Protein AF-A0A8D8D6G3-F1 (afdb_monomer_lite)

Radius of gyration: 28.27 Å; chains: 1; bounding box: 77×53×76 Å

Organism: Culex pipiens (NCBI:txid7175)

Secondary structure (DSSP, 8-state):
--EEEEEEEE--TTTTT-EEEEEEEESS---GGGGTTPPPBBTTB--SSSSS-HHHHHTS-B--SSS-SEESSS-GGG-EEEEETTTTEEEEES----------GGGTTT--------------------------------------------------------

pLDDT: mean 77.23, std 24.45, range [35.78, 98.75]

Sequence (166 aa):
WFADYEAFRIGSREDGFRLELAGYKGNASDAFEYQNHMQFSAIDVDRDISNTHCAGNYEGGWWFSHCQHANLNGRYNLGLTWFDASRNEWIAVKSSHMMIARRRSDCLAGEHFGVASSQSADSPVGAEPFSSAPTATISKYETTLLTTLSSGSAAPASSESGYAGV

Foldseek 3Di:
DDKDFPDWAFDDVVLQRFTATHDIDDPAPPFCVLLHRAHKAACVGARECAPDRQNVVQVFIDSAYVGGQFAQTGDPVVAGWHQRPVVRDIDRDPDDDDDDDDDDPVVVVPPDDDDDDDDDDDDDDDDDDDDDDDDDDDDDDDDDDDDDDDDDDDDDDDDDDDDDDD

Structure (mmCIF, N/CA/C/O backbone):
data_AF-A0A8D8D6G3-F1
#
_entry.id   AF-A0A8D8D6G3-F1
#
loop_
_atom_site.group_PDB
_atom_site.id
_atom_site.type_symbol
_atom_site.label_atom_id
_atom_site.label_alt_id
_atom_site.label_comp_id
_atom_site.label_asym_id
_atom_site.label_entity_id
_atom_site.label_seq_id
_atom_site.pdbx_PDB_ins_code
_atom_site.Cartn_x
_atom_site.Cartn_y
_atom_site.Cartn_z
_atom_site.occupancy
_atom_site.B_iso_or_equiv
_atom_site.auth_seq_id
_atom_site.auth_comp_id
_atom_site.auth_asym_id
_atom_site.auth_atom_id
_atom_site.pdbx_PDB_model_num
ATOM 1 N N . TRP A 1 1 ? 2.018 -10.428 14.049 1.00 93.94 1 TRP A N 1
ATOM 2 C CA . TRP A 1 1 ? 1.559 -9.031 14.006 1.00 93.94 1 TRP A CA 1
ATOM 3 C C . TRP A 1 1 ? 0.270 -8.943 13.219 1.00 93.94 1 TRP A C 1
ATOM 5 O O . TRP A 1 1 ? 0.027 -9.830 12.408 1.00 93.94 1 TRP A O 1
ATOM 15 N N . PHE A 1 2 ? -0.536 -7.917 13.472 1.00 97.56 2 PHE A N 1
ATOM 16 C CA . PHE A 1 2 ? -1.730 -7.607 12.694 1.00 97.56 2 PHE A CA 1
ATOM 17 C C . PHE A 1 2 ? -1.864 -6.094 12.492 1.00 97.56 2 PHE A C 1
ATOM 19 O O . PHE A 1 2 ? -1.389 -5.307 13.319 1.00 97.56 2 PHE A O 1
ATOM 26 N N . ALA A 1 3 ? -2.514 -5.744 11.389 1.00 98.12 3 ALA A N 1
ATOM 27 C CA . ALA A 1 3 ? -2.896 -4.405 10.977 1.00 98.12 3 ALA A CA 1
ATOM 28 C C . ALA A 1 3 ? -4.333 -4.505 10.454 1.00 98.12 3 ALA A C 1
ATOM 30 O O . ALA A 1 3 ? -4.566 -5.105 9.404 1.00 98.12 3 ALA A O 1
ATOM 31 N N . ASP A 1 4 ? -5.282 -3.978 11.217 1.00 97.94 4 ASP A N 1
ATOM 32 C CA . ASP A 1 4 ? -6.698 -3.959 10.874 1.00 97.94 4 ASP A CA 1
ATOM 33 C C . ASP A 1 4 ? -7.091 -2.554 10.428 1.00 97.94 4 ASP A C 1
ATOM 35 O O . ASP A 1 4 ? -6.748 -1.568 11.079 1.00 97.94 4 ASP A O 1
ATOM 39 N N . TYR A 1 5 ? -7.890 -2.480 9.369 1.00 97.81 5 TYR A N 1
ATOM 40 C CA . TYR A 1 5 ? -8.474 -1.240 8.872 1.00 97.81 5 TYR A CA 1
ATOM 41 C C . TYR A 1 5 ? -9.992 -1.348 8.975 1.00 97.81 5 TYR A C 1
ATOM 43 O O . TYR A 1 5 ? -10.603 -2.285 8.458 1.00 97.81 5 TYR A O 1
ATOM 51 N N . GLU A 1 6 ? -10.610 -0.407 9.682 1.00 96.31 6 GLU A N 1
ATOM 52 C CA . GLU A 1 6 ? -12.062 -0.359 9.857 1.00 96.31 6 GLU A CA 1
ATOM 53 C C . GLU A 1 6 ? -12.803 -0.126 8.533 1.00 96.31 6 GLU A C 1
ATOM 55 O O . GLU A 1 6 ? -13.901 -0.659 8.332 1.00 96.31 6 GLU A O 1
ATOM 60 N N . ALA A 1 7 ? -12.200 0.650 7.630 1.00 95.88 7 ALA A N 1
ATOM 61 C CA . ALA A 1 7 ? -12.663 0.814 6.263 1.00 95.88 7 ALA A CA 1
ATOM 62 C C . ALA A 1 7 ? -11.594 0.311 5.292 1.00 95.88 7 ALA A C 1
ATOM 64 O O . ALA A 1 7 ? -10.441 0.729 5.345 1.00 95.88 7 ALA A O 1
ATOM 65 N N . PHE A 1 8 ? -12.016 -0.571 4.391 1.00 96.94 8 PHE A N 1
ATOM 66 C CA . PHE A 1 8 ? -11.229 -1.050 3.267 1.00 96.94 8 PHE A CA 1
ATOM 67 C C . PHE A 1 8 ? -12.114 -0.988 2.027 1.00 96.94 8 PHE A C 1
ATOM 69 O O . PHE A 1 8 ? -13.183 -1.614 1.995 1.00 96.94 8 PHE A O 1
ATOM 76 N N . ARG A 1 9 ? -11.701 -0.225 1.016 1.00 97.38 9 ARG A N 1
ATOM 77 C CA . ARG A 1 9 ? -12.400 -0.145 -0.269 1.00 97.38 9 ARG A CA 1
ATOM 78 C C . ARG A 1 9 ? -11.409 -0.235 -1.419 1.00 97.38 9 ARG A C 1
ATOM 80 O O . ARG A 1 9 ? -10.260 0.180 -1.311 1.00 97.38 9 ARG A O 1
ATOM 87 N N . ILE A 1 10 ? -11.901 -0.793 -2.518 1.00 98.38 10 ILE A N 1
ATOM 88 C CA . ILE A 1 10 ? -11.206 -0.854 -3.798 1.00 98.38 10 ILE A CA 1
ATOM 89 C C . ILE A 1 10 ? -12.093 -0.133 -4.812 1.00 98.38 10 ILE A C 1
ATOM 91 O O . ILE A 1 10 ? -13.290 -0.428 -4.907 1.00 98.38 10 ILE A O 1
ATOM 95 N N . GLY A 1 11 ? -11.511 0.820 -5.536 1.00 98.50 11 GLY A N 1
ATOM 96 C CA . GLY A 1 11 ? -12.155 1.560 -6.613 1.00 98.50 11 GLY A CA 1
ATOM 97 C C . GLY A 1 11 ? -12.550 0.667 -7.791 1.00 98.50 11 GLY A C 1
ATOM 98 O O . GLY A 1 11 ? -12.203 -0.515 -7.866 1.00 98.50 11 GLY A O 1
ATOM 99 N N . SER A 1 12 ? -13.289 1.231 -8.745 1.00 98.56 12 SER A N 1
ATOM 100 C CA . SER A 1 12 ? -13.624 0.505 -9.971 1.00 98.56 12 SER A CA 1
ATOM 101 C C . SER A 1 12 ? -12.389 0.317 -10.859 1.00 98.56 12 SER A C 1
ATOM 103 O O . SER A 1 12 ? -11.313 0.866 -10.606 1.00 98.56 12 SER A O 1
ATOM 105 N N . ARG A 1 13 ? -12.545 -0.444 -11.944 1.00 97.88 13 ARG A N 1
ATOM 106 C CA . ARG A 1 13 ? -11.485 -0.609 -12.945 1.00 97.88 13 ARG A CA 1
ATOM 107 C C . ARG A 1 13 ? -11.085 0.728 -13.576 1.00 97.88 13 ARG A C 1
ATOM 109 O O . ARG A 1 13 ? -9.908 0.938 -13.850 1.00 97.88 13 ARG A O 1
ATOM 116 N N . GLU A 1 14 ? -12.051 1.610 -13.812 1.00 98.19 14 GLU A N 1
ATOM 117 C CA . GLU A 1 14 ? -11.853 2.934 -14.413 1.00 98.19 14 GLU A CA 1
ATOM 118 C C . GLU A 1 14 ? -11.026 3.848 -13.501 1.00 98.19 14 GLU A C 1
ATOM 120 O O . GLU A 1 14 ? -10.221 4.630 -13.996 1.00 98.19 14 GLU A O 1
ATOM 125 N N . ASP A 1 15 ? -11.155 3.688 -12.180 1.00 98.50 15 ASP A N 1
ATOM 126 C CA . ASP A 1 15 ? -10.298 4.348 -11.185 1.00 98.50 15 ASP A CA 1
ATOM 127 C C . ASP A 1 15 ? -9.026 3.535 -10.857 1.00 98.50 15 ASP A C 1
ATOM 129 O O . ASP A 1 15 ? -8.329 3.790 -9.878 1.00 98.50 15 ASP A O 1
ATOM 133 N N . GLY A 1 16 ? -8.700 2.523 -11.667 1.00 98.44 16 GLY A N 1
ATOM 134 C CA . GLY A 1 16 ? -7.475 1.737 -11.517 1.00 98.44 16 GLY A CA 1
ATOM 135 C C . GLY A 1 16 ? -7.435 0.890 -10.245 1.00 98.44 16 GLY A C 1
ATOM 136 O O . GLY A 1 16 ? -6.354 0.665 -9.711 1.00 98.44 16 GLY A O 1
ATOM 137 N N . PHE A 1 17 ? -8.591 0.440 -9.747 1.00 98.69 17 PHE A N 1
ATOM 138 C CA . PHE A 1 17 ? -8.714 -0.322 -8.499 1.00 98.69 17 PHE A CA 1
ATOM 139 C C . PHE A 1 17 ? -8.104 0.398 -7.292 1.00 98.69 17 PHE A C 1
ATOM 141 O O . PHE A 1 17 ? -7.479 -0.240 -6.449 1.00 98.69 17 PHE A O 1
ATOM 148 N N . ARG A 1 18 ? -8.257 1.724 -7.216 1.00 98.69 18 ARG A N 1
ATOM 149 C CA . ARG A 1 18 ? -7.681 2.555 -6.154 1.00 98.69 18 ARG A CA 1
ATOM 150 C C . ARG A 1 18 ? -7.953 2.011 -4.752 1.00 98.69 18 ARG A C 1
ATOM 152 O O . ARG A 1 18 ? -9.084 1.646 -4.444 1.00 98.69 18 ARG A O 1
ATOM 159 N N . LEU A 1 19 ? -6.925 1.979 -3.912 1.00 98.69 19 LEU A N 1
ATOM 160 C CA . LEU A 1 19 ? -7.041 1.578 -2.514 1.00 98.69 19 LEU A CA 1
ATOM 161 C C . LEU A 1 19 ? -7.562 2.728 -1.653 1.00 98.69 19 LEU A C 1
ATOM 163 O O . LEU A 1 19 ? -7.081 3.849 -1.768 1.00 98.69 19 LEU A O 1
ATOM 167 N N . GLU A 1 20 ? -8.490 2.447 -0.745 1.00 98.56 20 GLU A N 1
ATOM 168 C CA . GLU A 1 20 ? -8.862 3.367 0.331 1.00 98.56 20 GLU A CA 1
ATOM 169 C C . GLU A 1 20 ? -8.862 2.623 1.667 1.00 98.56 20 GLU A C 1
ATOM 171 O O . GLU A 1 20 ? -9.556 1.611 1.833 1.00 98.56 20 GLU A O 1
ATOM 176 N N . LEU A 1 21 ? -8.097 3.152 2.618 1.00 98.44 21 LEU A N 1
ATOM 177 C CA . LEU A 1 21 ? -7.951 2.653 3.979 1.00 98.44 21 LEU A CA 1
ATOM 178 C C . LEU A 1 21 ? -8.372 3.731 4.980 1.00 98.44 21 LEU A C 1
ATOM 180 O O . LEU A 1 21 ? -8.142 4.920 4.763 1.00 98.44 21 LEU A O 1
ATOM 184 N N . ALA A 1 22 ? -8.991 3.315 6.086 1.00 97.50 22 ALA A N 1
ATOM 185 C CA . ALA A 1 22 ? -9.218 4.179 7.241 1.00 97.50 22 ALA A CA 1
ATOM 186 C C . ALA A 1 22 ? -9.400 3.367 8.530 1.00 97.50 22 ALA A C 1
ATOM 188 O O . ALA A 1 22 ? -9.745 2.182 8.501 1.00 97.50 22 ALA A O 1
ATOM 189 N N . GLY A 1 23 ? -9.228 4.039 9.673 1.00 97.75 23 GLY A N 1
ATOM 190 C CA . GLY A 1 23 ? -9.454 3.456 10.998 1.00 97.75 23 GLY A CA 1
ATOM 191 C C . GLY A 1 23 ? -8.467 2.337 11.321 1.00 97.75 23 GLY A C 1
ATOM 192 O O . GLY A 1 23 ? -8.879 1.247 11.720 1.00 97.75 23 GLY A O 1
ATOM 193 N N . TYR A 1 24 ? -7.178 2.601 11.093 1.00 98.38 24 TYR A N 1
ATOM 194 C CA . TYR A 1 24 ? -6.097 1.687 11.430 1.00 98.38 24 TYR A CA 1
ATOM 195 C C . TYR A 1 24 ? -6.079 1.351 12.928 1.00 98.38 24 TYR A C 1
ATOM 197 O O . TYR A 1 24 ? -6.182 2.229 13.789 1.00 98.38 24 TYR A O 1
ATOM 205 N N . LYS A 1 25 ? -5.883 0.071 13.240 1.00 97.81 25 LYS A N 1
ATOM 206 C CA . LYS A 1 25 ? -5.566 -0.436 14.577 1.00 97.81 25 LYS A CA 1
ATOM 207 C C . LYS A 1 25 ? -4.724 -1.700 14.453 1.00 97.81 25 LYS A C 1
ATOM 209 O O . LYS A 1 25 ? -4.959 -2.532 13.585 1.00 97.81 25 LYS A O 1
ATOM 214 N N . GLY A 1 26 ? -3.756 -1.893 15.337 1.00 97.31 26 GLY A N 1
ATOM 215 C CA . GLY A 1 26 ? -2.869 -3.042 15.213 1.00 97.31 26 GLY A CA 1
ATOM 216 C C . GLY A 1 26 ? -1.680 -2.995 16.145 1.00 97.31 26 GLY A C 1
ATOM 217 O O . GLY A 1 26 ? -1.458 -2.012 16.848 1.00 97.31 26 GLY A O 1
ATOM 218 N N . ASN A 1 27 ? -0.917 -4.085 16.138 1.00 97.25 27 ASN A N 1
ATOM 219 C CA . ASN A 1 27 ? 0.402 -4.142 16.769 1.00 97.25 27 ASN A CA 1
ATOM 220 C C . ASN A 1 27 ? 1.551 -4.190 15.753 1.00 97.25 27 ASN A C 1
ATOM 222 O O . ASN A 1 27 ? 2.711 -4.186 16.159 1.00 97.25 27 ASN A O 1
ATOM 226 N N . ALA A 1 28 ? 1.245 -4.272 14.456 1.00 97.62 28 ALA A N 1
ATOM 227 C CA . ALA A 1 28 ? 2.185 -3.874 13.420 1.00 97.62 28 ALA A CA 1
ATOM 228 C C . ALA A 1 28 ? 2.318 -2.337 13.406 1.00 97.62 28 ALA A C 1
ATOM 230 O O . ALA A 1 28 ? 1.625 -1.628 14.133 1.00 97.62 28 ALA A O 1
ATOM 231 N N . SER A 1 29 ? 3.211 -1.803 12.587 1.00 97.88 29 SER A N 1
ATOM 232 C CA . SER A 1 29 ? 3.140 -0.411 12.131 1.00 97.88 29 SER A CA 1
ATOM 233 C C . SER A 1 29 ? 2.043 -0.252 11.074 1.00 97.88 29 SER A C 1
ATOM 235 O O . SER A 1 29 ? 1.725 -1.212 10.371 1.00 97.88 29 SER A O 1
ATOM 237 N N . ASP A 1 30 ? 1.533 0.966 10.893 1.00 98.12 30 ASP A N 1
ATOM 238 C CA . ASP A 1 30 ? 0.622 1.296 9.791 1.00 98.12 30 ASP A CA 1
ATOM 239 C C . ASP A 1 30 ? 1.381 1.475 8.462 1.00 98.12 30 ASP A C 1
ATOM 241 O O . ASP A 1 30 ? 1.484 2.564 7.903 1.00 98.12 30 ASP A O 1
ATOM 245 N N . ALA A 1 31 ? 2.022 0.405 7.989 1.00 98.12 31 ALA A N 1
ATOM 246 C CA . ALA A 1 31 ? 2.844 0.467 6.784 1.00 98.12 31 ALA A CA 1
ATOM 247 C C . ALA A 1 31 ? 1.997 0.632 5.513 1.00 98.12 31 ALA A C 1
ATOM 249 O O . ALA A 1 31 ? 2.447 1.263 4.560 1.00 98.12 31 ALA A O 1
ATOM 250 N N . PHE A 1 32 ? 0.779 0.078 5.488 1.00 98.00 32 PHE A N 1
ATOM 251 C CA . PHE A 1 32 ? -0.047 0.077 4.281 1.00 98.00 32 PHE A CA 1
ATOM 252 C C . PHE A 1 32 ? -0.665 1.452 3.982 1.00 98.00 32 PHE A C 1
ATOM 254 O O . PHE A 1 32 ? -0.987 1.734 2.829 1.00 98.00 32 PHE A O 1
ATOM 261 N N . GLU A 1 33 ? -0.743 2.341 4.977 1.00 98.25 33 GLU A N 1
ATOM 262 C CA . GLU A 1 33 ? -1.202 3.723 4.794 1.00 98.25 33 GLU A CA 1
ATOM 263 C C . GLU A 1 33 ? -0.336 4.517 3.809 1.00 98.25 33 GLU A C 1
ATOM 265 O O . GLU A 1 33 ? -0.846 5.359 3.076 1.00 98.25 33 GLU A O 1
ATOM 270 N N . TYR A 1 34 ? 0.960 4.201 3.689 1.00 98.38 34 TYR A N 1
ATOM 271 C CA . TYR A 1 34 ? 1.842 4.817 2.683 1.00 98.38 34 TYR A CA 1
ATOM 272 C C . TYR A 1 34 ? 1.334 4.644 1.239 1.00 98.38 34 TYR A C 1
ATOM 274 O O . TYR A 1 34 ? 1.740 5.356 0.320 1.00 98.38 34 TYR A O 1
ATOM 282 N N . GLN A 1 35 ? 0.470 3.654 1.039 1.00 98.00 35 GLN A N 1
ATOM 283 C CA . GLN A 1 35 ? -0.082 3.254 -0.246 1.00 98.00 35 GLN A CA 1
ATOM 284 C C . GLN A 1 35 ? -1.580 3.553 -0.337 1.00 98.00 35 GLN A C 1
ATOM 286 O O . GLN A 1 35 ? -2.221 3.202 -1.330 1.00 98.00 35 GLN A O 1
ATOM 291 N N . ASN A 1 36 ? -2.144 4.217 0.676 1.00 98.62 36 ASN A N 1
ATOM 292 C CA . ASN A 1 36 ? -3.518 4.680 0.650 1.00 98.62 36 ASN A CA 1
ATOM 293 C C . ASN A 1 36 ? -3.726 5.618 -0.550 1.00 98.62 36 ASN A C 1
ATOM 295 O O . ASN A 1 36 ? -2.847 6.395 -0.927 1.00 98.62 36 ASN A O 1
ATOM 299 N N . HIS A 1 37 ? -4.884 5.505 -1.192 1.00 98.50 37 HIS A N 1
ATOM 300 C CA . HIS A 1 37 ? -5.254 6.221 -2.413 1.00 98.50 37 HIS A CA 1
ATOM 301 C C . HIS A 1 37 ? -4.415 5.915 -3.658 1.00 98.50 37 HIS A C 1
ATOM 303 O O . HIS A 1 37 ? -4.644 6.549 -4.691 1.00 98.50 37 HIS A O 1
ATOM 309 N N . MET A 1 38 ? -3.491 4.951 -3.629 1.00 98.75 38 MET A N 1
ATOM 310 C CA . MET A 1 38 ? -2.757 4.545 -4.830 1.00 98.75 38 MET A CA 1
ATOM 311 C C . MET A 1 38 ? -3.614 3.667 -5.737 1.00 98.75 38 MET A C 1
ATOM 313 O O . MET A 1 38 ? -4.496 2.939 -5.277 1.00 98.75 38 MET A O 1
ATOM 317 N N . GLN A 1 39 ? -3.354 3.744 -7.040 1.00 98.75 39 GLN A N 1
ATOM 318 C CA . GLN A 1 39 ? -3.920 2.821 -8.020 1.00 98.75 39 GLN A CA 1
ATOM 319 C C . GLN A 1 39 ? -3.156 1.496 -7.991 1.00 98.75 39 GLN A C 1
ATOM 321 O O . GLN A 1 39 ? -2.027 1.414 -7.512 1.00 98.75 39 GLN A O 1
ATOM 326 N N . PHE A 1 40 ? -3.794 0.435 -8.472 1.00 98.69 40 PHE A N 1
ATOM 327 C CA . PHE A 1 40 ? -3.153 -0.866 -8.575 1.00 98.69 40 PHE A CA 1
ATOM 328 C C . PHE A 1 40 ? -2.258 -0.917 -9.816 1.00 98.69 40 PHE A C 1
ATOM 330 O O . PHE A 1 40 ? -2.735 -0.703 -10.939 1.00 98.69 40 PHE A O 1
ATOM 337 N N . SER A 1 41 ? -0.990 -1.266 -9.613 1.00 98.50 41 SER A N 1
ATOM 338 C CA . SER A 1 41 ? -0.018 -1.490 -10.686 1.00 98.50 41 SER A CA 1
ATOM 339 C C . SER A 1 41 ? 0.330 -2.968 -10.781 1.00 98.50 41 SER A C 1
ATOM 341 O O . SER A 1 41 ? 0.395 -3.683 -9.779 1.00 98.50 41 SER A O 1
ATOM 343 N N . ALA A 1 42 ? 0.575 -3.419 -12.003 1.00 97.62 42 ALA A N 1
ATOM 344 C CA . ALA A 1 42 ? 1.018 -4.767 -12.332 1.00 97.62 42 ALA A CA 1
ATOM 345 C C . ALA A 1 42 ? 2.122 -4.688 -13.393 1.00 97.62 42 ALA A C 1
ATOM 347 O O . ALA A 1 42 ? 2.361 -3.629 -13.966 1.00 97.62 42 ALA A O 1
ATOM 348 N N . ILE A 1 43 ? 2.812 -5.798 -13.660 1.00 96.62 43 ILE A N 1
ATOM 349 C CA . ILE A 1 43 ? 3.959 -5.829 -14.588 1.00 96.62 43 ILE A CA 1
ATOM 350 C C . ILE A 1 43 ? 3.595 -5.255 -15.971 1.00 96.62 43 ILE A C 1
ATOM 352 O O . ILE A 1 43 ? 4.402 -4.571 -16.595 1.00 96.62 43 ILE A O 1
ATOM 356 N N . ASP A 1 44 ? 2.377 -5.512 -16.438 1.00 97.19 44 ASP A N 1
ATOM 357 C CA . ASP A 1 44 ? 1.854 -5.074 -17.730 1.00 97.19 44 ASP A CA 1
ATOM 358 C C . ASP A 1 44 ? 1.247 -3.664 -17.718 1.00 97.19 44 ASP A C 1
ATOM 360 O O . ASP A 1 44 ? 1.057 -3.080 -18.786 1.00 97.19 44 ASP A O 1
ATOM 364 N N . VAL A 1 45 ? 0.948 -3.099 -16.542 1.00 97.31 45 VAL A N 1
ATOM 365 C CA . VAL A 1 45 ? 0.377 -1.754 -16.427 1.00 97.31 45 VAL A CA 1
ATOM 366 C C . VAL A 1 45 ? 0.945 -0.999 -15.228 1.00 97.31 45 VAL A C 1
ATOM 368 O O . VAL A 1 45 ? 0.605 -1.283 -14.077 1.00 97.31 45 VAL A O 1
ATOM 371 N N . ASP A 1 46 ? 1.754 0.013 -15.528 1.00 98.00 46 ASP A N 1
ATOM 372 C CA . ASP A 1 46 ? 2.334 0.924 -14.548 1.00 98.00 46 ASP A CA 1
ATOM 373 C C . ASP A 1 46 ? 1.347 2.054 -14.201 1.00 98.00 46 ASP A C 1
ATOM 375 O O . ASP A 1 46 ? 0.932 2.834 -15.064 1.00 98.00 46 ASP A O 1
ATOM 379 N N . ARG A 1 47 ? 0.908 2.083 -12.942 1.00 98.12 47 ARG A N 1
ATOM 380 C CA . ARG A 1 47 ? 0.054 3.125 -12.346 1.00 98.12 47 ARG A CA 1
ATOM 381 C C . ARG A 1 47 ? 0.609 3.624 -11.018 1.00 98.12 47 ARG A C 1
ATOM 383 O O . ARG A 1 47 ? -0.126 4.227 -10.230 1.00 98.12 47 ARG A O 1
ATOM 390 N N . ASP A 1 48 ? 1.867 3.303 -10.738 1.00 97.81 48 ASP A N 1
ATOM 391 C CA . ASP A 1 48 ? 2.494 3.792 -9.532 1.00 97.81 48 ASP A CA 1
ATOM 392 C C . ASP A 1 48 ? 2.920 5.245 -9.749 1.00 97.81 48 ASP A C 1
ATOM 394 O O . ASP A 1 48 ? 2.872 5.776 -10.861 1.00 97.81 48 ASP A O 1
ATOM 398 N N . ILE A 1 49 ? 3.217 5.945 -8.660 1.00 97.44 49 ILE A N 1
ATOM 399 C CA . ILE A 1 49 ? 3.661 7.339 -8.755 1.00 97.44 49 ILE A CA 1
ATOM 400 C C . ILE A 1 49 ? 5.183 7.434 -8.884 1.00 97.44 49 ILE A C 1
ATOM 402 O O . ILE A 1 49 ? 5.714 8.536 -9.007 1.00 97.44 49 ILE A O 1
ATOM 406 N N . SER A 1 50 ? 5.885 6.295 -8.884 1.00 97.44 50 SER A N 1
ATOM 407 C CA . SER A 1 50 ? 7.335 6.218 -8.944 1.00 97.44 50 SER A CA 1
ATOM 408 C C . SER A 1 50 ? 7.904 6.659 -10.285 1.00 97.44 50 SER A C 1
ATOM 410 O O . SER A 1 50 ? 7.269 6.632 -11.330 1.00 97.44 50 SER A O 1
ATOM 412 N N . ASN A 1 51 ? 9.179 7.052 -10.253 1.00 96.88 51 ASN A N 1
ATOM 413 C CA . ASN A 1 51 ? 9.965 7.269 -11.469 1.00 96.88 51 ASN A CA 1
ATOM 414 C C . ASN A 1 51 ? 10.502 5.943 -12.045 1.00 96.88 51 ASN A C 1
ATOM 416 O O . ASN A 1 51 ? 11.296 5.947 -12.985 1.00 96.88 51 ASN A O 1
ATOM 420 N N . THR A 1 52 ? 10.154 4.813 -11.430 1.00 96.50 52 THR A N 1
ATOM 421 C CA . THR A 1 52 ? 10.593 3.464 -11.791 1.00 96.50 52 THR A CA 1
ATOM 422 C C . THR A 1 52 ? 9.387 2.542 -11.823 1.00 96.50 52 THR A C 1
ATOM 424 O O . THR A 1 52 ? 8.480 2.720 -11.026 1.00 96.50 52 THR A O 1
ATOM 427 N N . HIS A 1 53 ? 9.415 1.512 -12.669 1.00 97.06 53 HIS A N 1
ATOM 428 C CA . HIS A 1 53 ? 8.330 0.530 -12.740 1.00 97.06 53 HIS A CA 1
ATOM 429 C C . HIS A 1 53 ? 8.362 -0.393 -11.512 1.00 97.06 53 HIS A C 1
ATOM 431 O O . HIS A 1 53 ? 9.104 -1.384 -11.484 1.00 97.06 53 HIS A O 1
ATOM 437 N N . CYS A 1 54 ? 7.607 -0.064 -10.460 1.00 97.25 54 CYS A N 1
ATOM 438 C CA . CYS A 1 54 ? 7.665 -0.795 -9.194 1.00 97.25 54 CYS A CA 1
ATOM 439 C C . CYS A 1 54 ? 7.169 -2.229 -9.362 1.00 97.25 54 CYS A C 1
ATOM 441 O O . CYS A 1 54 ? 7.814 -3.167 -8.890 1.00 97.25 54 CYS A O 1
ATOM 443 N N . ALA A 1 55 ? 6.059 -2.423 -10.072 1.00 97.06 55 ALA A N 1
ATOM 444 C CA . ALA A 1 55 ? 5.517 -3.757 -10.298 1.00 97.06 55 ALA A CA 1
ATOM 445 C C . ALA A 1 55 ? 6.469 -4.642 -11.125 1.00 97.06 55 ALA A C 1
ATOM 447 O O . ALA A 1 55 ? 6.551 -5.845 -10.873 1.00 97.06 55 ALA A O 1
ATOM 448 N N . GLY A 1 56 ? 7.244 -4.054 -12.043 1.00 96.31 56 GLY A N 1
ATOM 449 C CA . GLY A 1 56 ? 8.337 -4.733 -12.741 1.00 96.31 56 GLY A CA 1
ATOM 450 C C . GLY A 1 56 ? 9.484 -5.132 -11.806 1.00 96.31 56 GLY A C 1
ATOM 451 O O . GLY A 1 56 ? 9.942 -6.269 -11.850 1.00 96.31 56 GLY A O 1
ATOM 452 N N . ASN A 1 57 ? 9.907 -4.234 -10.912 1.00 94.62 57 ASN A N 1
ATOM 453 C CA . ASN A 1 57 ? 11.017 -4.475 -9.980 1.00 94.62 57 ASN A CA 1
ATOM 454 C C . ASN A 1 57 ? 10.692 -5.500 -8.882 1.00 94.62 57 ASN A C 1
ATOM 456 O O . ASN A 1 57 ? 11.554 -6.285 -8.489 1.00 94.62 57 ASN A O 1
ATOM 460 N N . TYR A 1 58 ? 9.459 -5.485 -8.367 1.00 94.62 58 TYR A N 1
ATOM 461 C CA . TYR A 1 58 ? 8.998 -6.411 -7.325 1.00 94.62 58 TYR A CA 1
ATOM 462 C C . TYR A 1 58 ? 8.313 -7.666 -7.884 1.00 94.62 58 TYR A C 1
ATOM 464 O O . TYR A 1 58 ? 7.933 -8.553 -7.112 1.00 94.62 58 TYR A O 1
ATOM 472 N N . GLU A 1 59 ? 8.176 -7.741 -9.210 1.00 94.38 59 GLU A N 1
ATOM 473 C CA . GLU A 1 59 ? 7.591 -8.855 -9.957 1.00 94.38 59 GLU A CA 1
ATOM 474 C C . GLU A 1 59 ? 6.230 -9.299 -9.389 1.00 94.38 59 GLU A C 1
ATOM 476 O O . GLU A 1 59 ? 5.991 -10.479 -9.125 1.00 94.38 59 GLU A O 1
ATOM 481 N N . GLY A 1 60 ? 5.340 -8.332 -9.158 1.00 93.38 60 GLY A N 1
ATOM 482 C CA . GLY A 1 60 ? 4.050 -8.561 -8.511 1.00 93.38 60 GLY A CA 1
ATOM 483 C C . GLY A 1 60 ? 3.072 -7.408 -8.704 1.00 93.38 60 GLY A C 1
ATOM 484 O O . GLY A 1 60 ? 3.447 -6.324 -9.146 1.00 93.38 60 GLY A O 1
ATOM 485 N N . GLY A 1 61 ? 1.803 -7.658 -8.384 1.00 96.88 61 GLY A N 1
ATOM 486 C CA . GLY A 1 61 ? 0.746 -6.650 -8.435 1.00 96.88 61 GLY A CA 1
ATOM 487 C C . GLY A 1 61 ? 0.452 -6.075 -7.054 1.00 96.88 61 GLY A C 1
ATOM 488 O O . GLY A 1 61 ? 0.168 -6.834 -6.120 1.00 96.88 61 GLY A O 1
ATOM 489 N N . TRP A 1 62 ? 0.500 -4.751 -6.921 1.00 98.00 62 TRP A N 1
ATOM 490 C CA . TRP A 1 62 ? 0.252 -4.068 -5.654 1.00 98.00 62 TRP A CA 1
ATOM 491 C C . TRP A 1 62 ? -0.193 -2.618 -5.865 1.00 98.00 62 TRP A C 1
ATOM 493 O O . TRP A 1 62 ? -0.045 -2.049 -6.945 1.00 98.00 62 TRP A O 1
ATOM 503 N N . TRP A 1 63 ? -0.715 -2.005 -4.807 1.00 98.56 63 TRP A N 1
ATOM 504 C CA . TRP A 1 63 ? -0.933 -0.562 -4.743 1.00 98.56 63 TRP A CA 1
ATOM 505 C C . TRP A 1 63 ? 0.403 0.115 -4.453 1.00 98.56 63 TRP A C 1
ATOM 507 O O . TRP A 1 63 ? 0.767 0.351 -3.301 1.00 98.56 63 TRP A O 1
ATOM 517 N N . PHE A 1 64 ? 1.208 0.304 -5.493 1.00 98.25 64 PHE A N 1
ATOM 518 C CA . PHE A 1 64 ? 2.526 0.908 -5.359 1.00 98.25 64 PHE A CA 1
ATOM 519 C C . PHE A 1 64 ? 2.420 2.448 -5.327 1.00 98.25 64 PHE A C 1
ATOM 521 O O . PHE A 1 64 ? 1.682 3.056 -6.094 1.00 98.25 64 PHE A O 1
ATOM 528 N N . SER A 1 65 ? 3.162 3.053 -4.401 1.00 96.94 65 SER A N 1
ATOM 529 C CA . SER A 1 65 ? 3.467 4.481 -4.272 1.00 96.94 65 SER A CA 1
ATOM 530 C C . SER A 1 65 ? 4.887 4.736 -4.824 1.00 96.94 65 SER A C 1
ATOM 532 O O . SER A 1 65 ? 5.122 4.491 -6.003 1.00 96.94 65 SER A O 1
ATOM 534 N N . HIS A 1 66 ? 5.867 5.120 -3.991 1.00 95.38 66 HIS A N 1
ATOM 535 C CA . HIS A 1 66 ? 7.292 5.261 -4.354 1.00 95.38 66 HIS A CA 1
ATOM 536 C C . HIS A 1 66 ? 8.244 4.324 -3.565 1.00 95.38 66 HIS A C 1
ATOM 538 O O . HIS A 1 66 ? 9.115 4.769 -2.828 1.00 95.38 66 HIS A O 1
ATOM 544 N N . CYS A 1 67 ? 8.194 2.997 -3.630 1.00 93.06 67 CYS A N 1
ATOM 545 C CA . CYS A 1 67 ? 7.231 2.118 -4.282 1.00 93.06 67 CYS A CA 1
ATOM 546 C C . CYS A 1 67 ? 6.237 1.540 -3.272 1.00 93.06 67 CYS A C 1
ATOM 548 O O . CYS A 1 67 ? 5.075 1.338 -3.579 1.00 93.06 67 CYS A O 1
ATOM 550 N N . GLN A 1 68 ? 6.677 1.196 -2.067 1.00 95.94 68 GLN A N 1
ATOM 551 C CA . GLN A 1 68 ? 5.854 0.461 -1.109 1.00 95.94 68 GLN A CA 1
ATOM 552 C C . GLN A 1 68 ? 6.438 0.594 0.283 1.00 95.94 68 GLN A C 1
ATOM 554 O O . GLN A 1 68 ? 7.647 0.741 0.372 1.00 95.94 68 GLN A O 1
ATOM 559 N N . HIS A 1 69 ? 5.599 0.505 1.315 1.00 97.3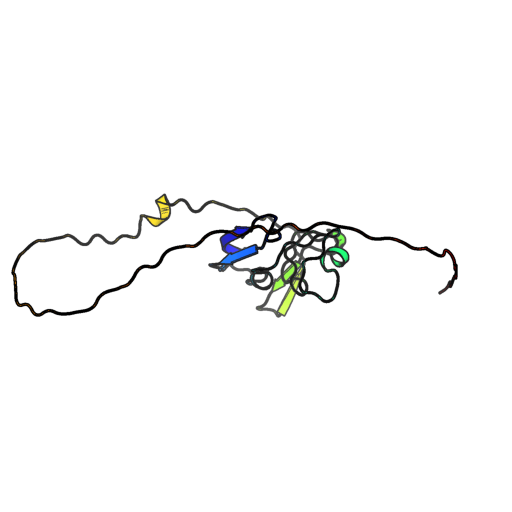8 69 HIS A N 1
ATOM 560 C CA . HIS A 1 69 ? 5.993 0.227 2.704 1.00 97.38 69 HIS A CA 1
ATOM 561 C C . HIS A 1 69 ? 5.458 -1.134 3.175 1.00 97.38 69 HIS A C 1
ATOM 563 O O . HIS A 1 69 ? 6.021 -1.744 4.083 1.00 97.38 69 HIS A O 1
ATOM 569 N N . ALA A 1 70 ? 4.406 -1.649 2.540 1.00 97.12 70 ALA A N 1
ATOM 570 C CA . ALA A 1 70 ? 4.012 -3.045 2.611 1.00 97.12 70 ALA A CA 1
ATOM 571 C C . ALA A 1 70 ? 3.988 -3.644 1.202 1.00 97.12 70 ALA A C 1
ATOM 573 O O . ALA A 1 70 ? 3.496 -3.006 0.277 1.00 97.12 70 ALA A O 1
ATOM 574 N N . ASN A 1 71 ? 4.460 -4.875 1.025 1.00 96.44 71 ASN A N 1
ATOM 575 C CA . ASN A 1 71 ? 4.235 -5.637 -0.201 1.00 96.44 71 ASN A CA 1
ATOM 576 C C . ASN A 1 71 ? 4.042 -7.113 0.141 1.00 96.44 71 ASN A C 1
ATOM 578 O O . ASN A 1 71 ? 4.997 -7.829 0.435 1.00 96.44 71 ASN A O 1
ATOM 582 N N . LEU A 1 72 ? 2.790 -7.564 0.108 1.00 95.88 72 LEU A N 1
ATOM 583 C CA . LEU A 1 72 ? 2.423 -8.944 0.430 1.00 95.88 72 LEU A CA 1
ATOM 584 C C . LEU A 1 72 ? 2.210 -9.811 -0.822 1.00 95.88 72 LEU A C 1
ATOM 586 O O . LEU A 1 72 ? 1.897 -10.990 -0.678 1.00 95.88 72 LEU A O 1
ATOM 590 N N . ASN A 1 73 ? 2.430 -9.243 -2.016 1.00 95.00 73 ASN A N 1
ATOM 591 C CA . ASN A 1 73 ? 2.239 -9.884 -3.322 1.00 95.00 73 ASN A CA 1
ATOM 592 C C . ASN A 1 73 ? 3.518 -9.907 -4.185 1.00 95.00 73 ASN A C 1
ATOM 594 O O . ASN A 1 73 ? 3.447 -10.196 -5.380 1.00 95.00 73 ASN A O 1
ATOM 598 N N . GLY A 1 74 ? 4.680 -9.571 -3.619 1.00 86.56 74 GLY A N 1
ATOM 599 C CA . GLY A 1 74 ? 5.957 -9.640 -4.329 1.00 86.56 74 GLY A CA 1
ATOM 600 C C . GLY A 1 74 ? 6.375 -11.082 -4.624 1.00 86.56 74 GLY A C 1
ATOM 601 O O . GLY A 1 74 ? 5.934 -12.027 -3.960 1.00 86.56 74 GLY A O 1
ATOM 602 N N . ARG A 1 75 ? 7.272 -11.268 -5.601 1.00 87.56 75 ARG A N 1
ATOM 603 C CA . ARG A 1 75 ? 7.870 -12.586 -5.855 1.00 87.56 75 ARG A CA 1
ATOM 604 C C . ARG A 1 75 ? 8.504 -13.127 -4.572 1.00 87.56 75 ARG A C 1
ATOM 606 O O . ARG A 1 75 ? 9.296 -12.440 -3.938 1.00 87.56 75 ARG A O 1
ATOM 613 N N . TYR A 1 76 ? 8.238 -14.393 -4.243 1.00 74.94 76 TYR A N 1
ATOM 614 C CA . TYR A 1 76 ? 8.692 -15.030 -2.996 1.00 74.94 76 TYR A CA 1
ATOM 615 C C . TYR A 1 76 ? 10.188 -14.821 -2.687 1.00 74.94 76 TYR A C 1
ATOM 617 O O . TYR A 1 76 ? 10.545 -14.526 -1.550 1.00 74.94 76 TYR A O 1
ATOM 625 N N . ASN A 1 77 ? 11.060 -14.893 -3.700 1.00 82.38 77 ASN A N 1
ATOM 626 C CA . ASN A 1 77 ? 12.508 -14.701 -3.534 1.00 82.38 77 ASN A CA 1
ATOM 627 C C . ASN A 1 77 ? 12.926 -13.249 -3.231 1.00 82.38 77 ASN A C 1
ATOM 629 O O . ASN A 1 77 ? 14.037 -13.037 -2.758 1.00 82.38 77 ASN A O 1
ATOM 633 N N . LEU A 1 78 ? 12.073 -12.262 -3.523 1.00 82.25 78 LEU A N 1
ATOM 634 C CA . LEU A 1 78 ? 12.274 -10.854 -3.153 1.00 82.25 78 LEU A CA 1
ATOM 635 C C . LEU A 1 78 ? 11.729 -10.551 -1.746 1.00 82.25 78 LEU A C 1
ATOM 637 O O . LEU A 1 78 ? 12.074 -9.528 -1.161 1.00 82.25 78 LEU A O 1
ATOM 641 N N . GLY A 1 79 ? 10.939 -11.474 -1.190 1.00 81.19 79 GLY A N 1
ATOM 642 C CA . GLY A 1 79 ? 10.345 -11.384 0.134 1.00 81.19 79 GLY A CA 1
ATOM 643 C C . GLY A 1 79 ? 9.035 -10.604 0.146 1.00 81.19 79 GLY A C 1
ATOM 644 O O . GLY A 1 79 ? 8.848 -9.628 -0.578 1.00 81.19 79 GLY A O 1
ATOM 645 N N . LEU A 1 80 ? 8.120 -11.038 1.011 1.00 93.50 80 LEU A N 1
ATOM 646 C CA . LEU A 1 80 ? 6.993 -10.210 1.418 1.00 93.50 80 LEU A CA 1
ATOM 647 C C . LEU A 1 80 ? 7.519 -9.199 2.442 1.00 93.50 80 LEU A C 1
ATOM 649 O O . LEU A 1 80 ? 8.262 -9.595 3.340 1.00 93.50 80 LEU A O 1
ATOM 653 N N . THR A 1 81 ? 7.171 -7.922 2.338 1.00 95.38 81 THR A N 1
ATOM 654 C CA . THR A 1 81 ? 7.765 -6.870 3.180 1.00 95.38 81 THR A CA 1
ATOM 655 C C . THR A 1 81 ? 6.728 -6.089 3.970 1.00 95.38 81 THR A C 1
ATOM 657 O O . THR A 1 81 ? 5.609 -5.868 3.506 1.00 95.38 81 THR A O 1
ATOM 660 N N . TRP A 1 82 ? 7.117 -5.648 5.167 1.00 97.25 82 TRP A N 1
ATOM 661 C CA . TRP A 1 82 ? 6.357 -4.713 5.997 1.00 97.25 82 TRP A CA 1
ATOM 662 C C . TRP A 1 82 ? 7.313 -3.762 6.721 1.00 97.25 82 TRP A C 1
ATOM 664 O O . TRP A 1 82 ? 8.211 -4.214 7.430 1.00 97.25 82 TRP A O 1
ATOM 674 N N . PHE A 1 83 ? 7.150 -2.455 6.546 1.00 97.88 83 PHE A N 1
ATOM 675 C CA . PHE A 1 83 ? 8.018 -1.450 7.155 1.00 97.88 83 PHE A CA 1
ATOM 676 C C . PHE A 1 83 ? 7.618 -1.168 8.605 1.00 97.88 83 PHE A C 1
ATOM 678 O O . PHE A 1 83 ? 6.549 -0.618 8.854 1.00 97.88 83 PHE A O 1
ATOM 685 N N . ASP A 1 84 ? 8.472 -1.502 9.569 1.00 97.56 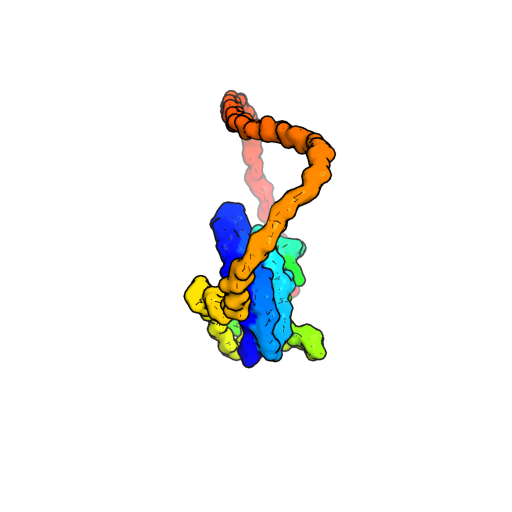84 ASP A N 1
ATOM 686 C CA . ASP A 1 84 ? 8.295 -1.171 10.983 1.00 97.56 84 ASP A CA 1
ATOM 687 C C . ASP A 1 84 ? 8.748 0.266 11.261 1.00 97.56 84 ASP A C 1
ATOM 689 O O . ASP A 1 84 ? 9.929 0.541 11.479 1.00 97.56 84 ASP A O 1
ATOM 693 N N . ALA A 1 85 ? 7.787 1.188 11.299 1.00 96.31 85 ALA A N 1
ATOM 694 C CA . ALA A 1 85 ? 8.041 2.599 11.573 1.00 96.31 85 ALA A CA 1
ATOM 695 C C . ALA A 1 85 ? 8.620 2.862 12.976 1.00 96.31 85 ALA A C 1
ATOM 697 O O . ALA A 1 85 ? 9.309 3.860 13.168 1.00 96.31 85 ALA A O 1
ATOM 698 N N . SER A 1 86 ? 8.377 1.982 13.956 1.00 95.38 86 SER A N 1
ATOM 699 C CA . SER A 1 86 ? 8.893 2.164 15.321 1.00 95.38 86 SER A CA 1
ATOM 700 C C . SER A 1 86 ? 10.388 1.863 15.421 1.00 95.38 86 SER A C 1
ATOM 702 O O . SER A 1 86 ? 11.097 2.469 16.224 1.00 95.38 86 SER A O 1
ATOM 704 N N . ARG A 1 87 ? 10.867 0.938 14.583 1.00 96.06 87 ARG A N 1
ATOM 705 C CA . ARG A 1 87 ? 12.274 0.521 14.508 1.00 96.06 87 ARG A CA 1
ATOM 706 C C . ARG A 1 87 ? 13.014 1.109 13.315 1.00 96.06 87 ARG A C 1
ATOM 708 O O . ARG A 1 87 ? 14.230 0.968 13.243 1.00 96.06 87 ARG A O 1
ATOM 715 N N . ASN A 1 88 ? 12.294 1.771 12.410 1.00 97.00 88 ASN A N 1
ATOM 716 C CA . ASN A 1 88 ? 12.809 2.238 11.129 1.00 97.00 88 ASN A CA 1
ATOM 717 C C . ASN A 1 88 ? 13.486 1.094 10.344 1.00 97.00 88 ASN A C 1
ATOM 719 O O . ASN A 1 88 ? 14.613 1.225 9.868 1.00 97.00 88 ASN A O 1
ATOM 723 N N . GLU A 1 89 ? 12.803 -0.051 10.262 1.00 97.00 89 GLU A N 1
ATOM 724 C CA . GLU A 1 89 ? 13.354 -1.303 9.731 1.00 97.00 89 GLU A CA 1
ATOM 725 C C . GLU A 1 89 ? 12.373 -2.006 8.780 1.00 97.00 89 GLU A C 1
ATOM 727 O O . GLU A 1 89 ? 11.158 -1.977 8.969 1.00 97.00 89 GLU A O 1
ATOM 732 N N . TRP A 1 90 ? 12.907 -2.683 7.761 1.00 95.31 90 TRP A N 1
ATOM 733 C CA . TRP A 1 90 ? 12.136 -3.547 6.868 1.00 95.31 90 TRP A CA 1
ATOM 734 C C . TRP A 1 90 ? 12.023 -4.962 7.426 1.00 95.31 90 TRP A C 1
ATOM 736 O O . TRP A 1 90 ? 13.026 -5.649 7.601 1.00 95.31 90 TRP A O 1
ATOM 746 N N . ILE A 1 91 ? 10.794 -5.433 7.631 1.00 94.62 91 ILE A N 1
ATOM 747 C CA . ILE A 1 91 ? 10.530 -6.802 8.070 1.00 94.62 91 ILE A CA 1
ATOM 748 C C . ILE A 1 91 ? 10.277 -7.688 6.852 1.00 94.62 91 ILE A C 1
ATOM 750 O O . ILE A 1 91 ? 9.342 -7.448 6.086 1.00 94.62 91 ILE A O 1
ATOM 754 N N . ALA A 1 92 ? 11.061 -8.760 6.724 1.00 93.69 92 ALA A N 1
ATOM 755 C CA . ALA A 1 92 ? 10.753 -9.868 5.828 1.00 93.69 92 ALA A CA 1
ATOM 756 C C . ALA A 1 92 ? 9.648 -10.745 6.441 1.00 93.69 92 ALA A C 1
ATOM 758 O O . ALA A 1 92 ? 9.821 -11.386 7.482 1.00 93.69 92 ALA A O 1
ATOM 759 N N . VAL A 1 93 ? 8.490 -10.776 5.794 1.00 93.62 93 VAL A N 1
ATOM 760 C CA . VAL A 1 93 ? 7.311 -11.523 6.220 1.00 93.62 93 VAL A CA 1
ATOM 761 C C . VAL A 1 93 ? 7.374 -12.940 5.652 1.00 93.62 93 VAL A C 1
ATOM 763 O O . VAL A 1 93 ? 7.379 -13.160 4.445 1.00 93.62 93 VAL A O 1
ATOM 766 N N . LYS A 1 94 ? 7.389 -13.932 6.546 1.00 92.25 94 LYS A N 1
ATOM 767 C CA . LYS A 1 94 ? 7.403 -15.358 6.176 1.00 92.25 94 LYS A CA 1
ATOM 768 C C . LYS A 1 94 ? 6.065 -15.841 5.601 1.00 92.25 94 LYS A C 1
ATOM 770 O O . LYS A 1 94 ? 6.038 -16.737 4.767 1.00 92.25 94 LYS A O 1
ATOM 775 N N . SER A 1 95 ? 4.959 -15.290 6.096 1.00 93.12 95 SER A N 1
ATOM 776 C CA . SER A 1 95 ? 3.595 -15.641 5.693 1.00 93.12 95 SER A CA 1
ATOM 777 C C . SER A 1 95 ? 2.643 -14.491 5.996 1.00 93.12 95 SER A C 1
ATOM 779 O O . SER A 1 95 ? 2.730 -13.904 7.076 1.00 93.12 95 SER A O 1
ATOM 781 N N . SER A 1 96 ? 1.699 -14.230 5.100 1.00 93.56 96 SER A N 1
ATOM 782 C CA . SER A 1 96 ? 0.656 -13.220 5.262 1.00 93.56 96 SER A CA 1
ATOM 783 C C . SER A 1 96 ? -0.719 -13.815 4.953 1.00 93.56 96 SER A C 1
ATOM 785 O O . SER A 1 96 ? -0.838 -14.775 4.195 1.00 93.56 96 SER A O 1
ATOM 787 N N . HIS A 1 97 ? -1.758 -13.249 5.565 1.00 96.06 97 HIS A N 1
ATOM 788 C CA . HIS A 1 97 ? -3.152 -13.545 5.240 1.00 96.06 97 HIS A CA 1
ATOM 789 C C . HIS A 1 97 ? -3.915 -12.222 5.210 1.00 96.06 97 HIS A C 1
ATOM 791 O O . HIS A 1 97 ? -4.029 -11.558 6.238 1.00 96.06 97 HIS A O 1
ATOM 797 N N . MET A 1 98 ? -4.420 -11.834 4.039 1.00 96.69 98 MET A N 1
ATOM 798 C CA . MET A 1 98 ? -5.311 -10.682 3.897 1.00 96.69 98 MET A CA 1
ATOM 799 C C . MET A 1 98 ? -6.751 -11.182 3.905 1.00 96.69 98 MET A C 1
ATOM 801 O O . MET A 1 98 ? -7.142 -11.977 3.054 1.00 96.69 98 MET A O 1
ATOM 805 N N . MET A 1 99 ? -7.531 -10.728 4.879 1.00 96.50 99 MET A N 1
ATOM 806 C CA . MET A 1 99 ? -8.910 -11.160 5.086 1.00 96.50 99 MET A CA 1
ATOM 807 C C . MET A 1 99 ? -9.799 -9.925 5.173 1.00 96.50 99 MET A C 1
ATOM 809 O O . MET A 1 99 ? -9.410 -8.920 5.762 1.00 96.50 99 MET A O 1
ATOM 813 N N . ILE A 1 100 ? -11.000 -9.999 4.605 1.00 95.19 100 ILE A N 1
ATOM 814 C CA . ILE A 1 100 ? -11.969 -8.901 4.634 1.00 95.19 100 ILE A CA 1
ATOM 815 C C . ILE A 1 100 ? -13.256 -9.427 5.258 1.00 95.19 100 ILE A C 1
ATOM 817 O O . ILE A 1 100 ? -13.783 -10.461 4.847 1.00 95.19 100 ILE A O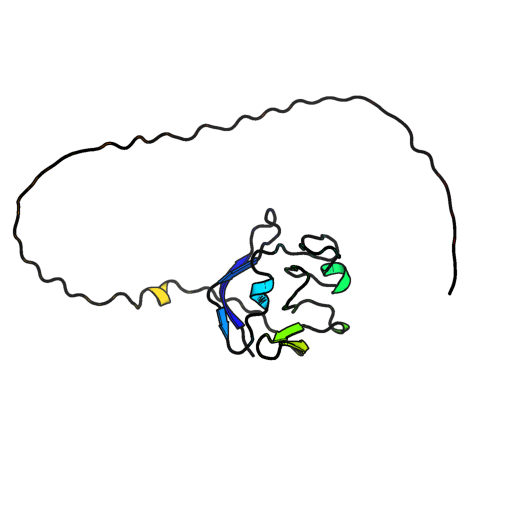 1
ATOM 821 N N . ALA A 1 101 ? -13.782 -8.694 6.235 1.00 92.00 101 ALA A N 1
ATOM 822 C CA . ALA A 1 101 ? -15.081 -8.957 6.832 1.00 92.00 101 ALA A CA 1
ATOM 823 C C . ALA A 1 101 ? -15.984 -7.737 6.644 1.00 92.00 101 ALA A C 1
ATOM 825 O O . ALA A 1 101 ? -15.570 -6.599 6.858 1.00 92.00 101 ALA A O 1
ATOM 826 N N . ARG A 1 102 ? -17.246 -7.962 6.261 1.00 89.06 102 ARG A N 1
ATOM 827 C CA . ARG A 1 102 ? -18.229 -6.875 6.227 1.00 89.06 102 ARG A CA 1
ATOM 828 C C . ARG A 1 102 ? -18.552 -6.452 7.654 1.00 89.06 102 ARG A C 1
ATOM 830 O O . ARG A 1 102 ? -18.942 -7.289 8.469 1.00 89.06 102 ARG A O 1
ATOM 837 N N . ARG A 1 103 ? -18.481 -5.149 7.929 1.00 79.25 103 ARG A N 1
ATOM 838 C CA . ARG A 1 103 ? -19.085 -4.582 9.138 1.00 79.25 103 ARG A CA 1
ATOM 839 C C . ARG A 1 103 ? -20.591 -4.806 9.057 1.00 79.25 103 ARG A C 1
ATOM 841 O O . ARG A 1 103 ? -21.246 -4.288 8.155 1.00 79.25 103 ARG A O 1
ATOM 848 N N . ARG A 1 104 ? -21.138 -5.618 9.962 1.00 78.94 104 ARG A N 1
ATOM 849 C CA . ARG A 1 104 ? -22.591 -5.758 10.089 1.00 78.94 104 ARG A CA 1
ATOM 850 C C . ARG A 1 104 ? -23.141 -4.465 10.680 1.00 78.94 104 ARG A C 1
ATOM 852 O O . ARG A 1 104 ? -22.697 -4.036 11.742 1.00 78.94 104 ARG A O 1
ATOM 859 N N . SER A 1 105 ? -24.113 -3.874 9.995 1.00 69.38 105 SER A N 1
ATOM 860 C CA . SER A 1 105 ? -24.905 -2.738 10.479 1.00 69.38 105 SER A CA 1
ATOM 861 C C . SER A 1 105 ? -25.533 -3.015 11.849 1.00 69.38 105 SER A C 1
ATOM 863 O O . SER A 1 105 ? -25.629 -2.113 12.675 1.00 69.38 105 SER A O 1
ATOM 865 N N . ASP A 1 106 ? -25.848 -4.279 12.133 1.00 64.44 106 ASP A N 1
ATOM 866 C CA . ASP A 1 106 ? -26.475 -4.719 13.384 1.00 64.44 106 ASP A CA 1
ATOM 867 C C . ASP A 1 106 ? -25.546 -4.593 14.609 1.00 64.44 106 ASP A C 1
ATOM 869 O O . ASP A 1 106 ? -26.015 -4.608 15.742 1.00 64.44 106 ASP A O 1
ATOM 873 N N . CYS A 1 107 ? -24.230 -4.431 14.408 1.00 59.12 107 CYS A N 1
ATOM 874 C CA . CYS A 1 107 ? -23.267 -4.180 15.487 1.00 59.12 107 CYS A CA 1
ATOM 875 C C . CYS A 1 107 ? -23.080 -2.685 15.796 1.00 59.12 107 CYS A C 1
ATOM 877 O O . CYS A 1 107 ? -22.519 -2.352 16.834 1.00 59.12 107 CYS A O 1
ATOM 879 N N . LEU A 1 108 ? -23.532 -1.786 14.912 1.00 59.50 108 LEU A N 1
ATOM 880 C CA . LEU A 1 108 ? -23.444 -0.329 15.096 1.00 59.50 108 LEU A CA 1
ATOM 881 C C . LEU A 1 108 ? -24.711 0.261 15.731 1.00 59.50 108 LEU A C 1
ATOM 883 O O . LEU A 1 108 ? -24.710 1.409 16.159 1.00 59.50 108 LEU A O 1
ATOM 887 N N . ALA A 1 109 ? -25.782 -0.531 15.831 1.00 56.00 109 ALA A N 1
ATOM 888 C CA . ALA A 1 109 ? -27.047 -0.129 16.444 1.00 56.00 109 ALA A CA 1
ATOM 889 C C . ALA A 1 109 ? -27.047 -0.198 17.990 1.00 56.00 109 ALA A C 1
ATOM 891 O O . ALA A 1 109 ? -28.057 0.117 18.612 1.00 56.00 109 ALA A O 1
ATOM 892 N N . GLY A 1 110 ? -25.941 -0.623 18.617 1.00 48.44 110 GLY A N 1
ATOM 893 C CA . GLY A 1 110 ? -25.850 -0.864 20.064 1.00 48.44 110 GLY A CA 1
ATOM 894 C C . GLY A 1 110 ? -25.443 0.332 20.934 1.00 48.44 110 GLY A C 1
ATOM 895 O O . GLY A 1 110 ? -25.486 0.210 22.152 1.00 48.44 110 GLY A O 1
ATOM 896 N N . GLU A 1 111 ? -25.075 1.476 20.351 1.00 52.41 111 GLU A N 1
ATOM 897 C CA . GLU A 1 111 ? -24.601 2.661 21.096 1.00 52.41 111 GLU A CA 1
ATOM 898 C C . GLU A 1 111 ? -25.560 3.861 20.983 1.00 52.41 111 GLU A C 1
ATOM 900 O O . GLU A 1 111 ? -25.140 5.015 20.978 1.00 52.41 111 GLU A O 1
ATOM 905 N N . HIS A 1 112 ? -26.874 3.622 20.906 1.00 45.03 112 HIS A N 1
ATOM 906 C CA . HIS A 1 112 ? -27.854 4.684 21.150 1.00 45.03 112 HIS A CA 1
ATOM 907 C C . HIS A 1 112 ? -28.373 4.601 22.588 1.00 45.03 112 HIS A C 1
ATOM 909 O O . HIS A 1 112 ? -29.209 3.770 22.939 1.00 45.03 112 HIS A O 1
ATOM 915 N N . PHE A 1 113 ? -27.823 5.497 23.407 1.00 43.03 113 PHE A N 1
ATOM 916 C CA . PHE A 1 113 ? -28.238 5.858 24.756 1.00 43.03 113 PHE A CA 1
ATOM 917 C C . PHE A 1 113 ? -29.761 5.830 24.945 1.00 43.03 113 PHE A C 1
ATOM 919 O O . PHE A 1 113 ? -30.505 6.533 24.258 1.00 43.03 113 PHE A O 1
ATOM 926 N N . GLY A 1 114 ? -30.209 5.087 25.958 1.00 49.88 114 GLY A N 1
ATOM 927 C CA . GLY A 1 114 ? -31.531 5.266 26.537 1.00 49.88 114 GLY A CA 1
ATOM 928 C C . GLY A 1 114 ? -31.622 6.639 27.198 1.00 49.88 114 GLY A C 1
ATOM 929 O O . GLY A 1 114 ? -31.107 6.838 28.295 1.00 49.88 114 GLY A O 1
ATOM 930 N N . VAL A 1 115 ? -32.301 7.576 26.542 1.00 44.03 115 VAL A N 1
ATOM 931 C CA . VAL A 1 115 ? -32.847 8.767 27.194 1.00 44.03 115 VAL A CA 1
ATOM 932 C C . VAL A 1 115 ? -34.358 8.597 27.210 1.00 44.03 115 VAL A C 1
ATOM 934 O O . VAL A 1 115 ? -35.017 8.623 26.172 1.00 44.03 115 VAL A O 1
ATOM 937 N N . ALA A 1 116 ? -34.890 8.355 28.406 1.00 47.16 116 ALA A N 1
ATOM 938 C CA . ALA A 1 116 ? -36.318 8.318 28.662 1.00 47.16 116 ALA A CA 1
ATOM 939 C C . ALA A 1 116 ? -36.922 9.702 28.387 1.00 47.16 116 ALA A C 1
ATOM 941 O O . ALA A 1 116 ? -36.508 10.704 28.968 1.00 47.16 116 ALA A O 1
ATOM 942 N N . SER A 1 117 ? -37.907 9.750 27.497 1.00 40.91 117 SER A N 1
ATOM 943 C CA . SER A 1 117 ? -38.723 10.926 27.228 1.00 40.91 117 SER A CA 1
ATOM 944 C C . SER A 1 117 ? -39.848 11.028 28.262 1.00 40.91 117 SER A C 1
ATOM 946 O O . SER A 1 117 ? -40.800 10.251 28.244 1.00 40.91 117 SER A O 1
ATOM 948 N N . SER A 1 118 ? -39.765 12.019 29.152 1.00 49.34 118 SER A N 1
ATOM 949 C CA . SER A 1 118 ? -40.920 12.526 29.902 1.00 49.34 118 SER A CA 1
ATOM 950 C C . SER A 1 118 ? -41.360 13.863 29.309 1.00 49.34 118 SER A C 1
ATOM 952 O O . SER A 1 118 ? -40.565 14.792 29.191 1.00 49.34 118 SER A O 1
ATOM 954 N N . GLN A 1 119 ? -42.631 13.929 28.923 1.00 46.84 119 GLN A N 1
ATOM 955 C CA . GLN A 1 119 ? -43.313 15.108 28.396 1.00 46.84 119 GLN A CA 1
ATOM 956 C C . GLN A 1 119 ? -43.553 16.155 29.494 1.00 46.84 119 GLN A C 1
ATOM 958 O O . GLN A 1 119 ? -43.976 15.787 30.587 1.00 46.84 119 GLN A O 1
ATOM 963 N N . SER A 1 120 ? -43.436 17.442 29.157 1.00 39.03 120 SER A N 1
ATOM 964 C CA . SER A 1 120 ? -44.394 18.475 29.585 1.00 39.03 120 SER A CA 1
ATOM 965 C C . SER A 1 120 ? -44.213 19.765 28.776 1.00 39.03 120 SER A C 1
ATOM 967 O O . SER A 1 120 ? -43.093 20.172 28.481 1.00 39.03 120 SER A O 1
ATOM 969 N N . ALA A 1 121 ? -45.347 20.358 28.410 1.00 44.62 121 ALA A N 1
ATOM 970 C CA . ALA A 1 121 ? -45.527 21.533 27.569 1.00 44.62 121 ALA A CA 1
ATOM 971 C C . ALA A 1 121 ? -45.071 22.856 28.215 1.00 44.62 121 ALA A C 1
ATOM 973 O O . ALA A 1 121 ? -45.185 22.999 29.426 1.00 44.62 121 ALA A O 1
ATOM 974 N N . ASP A 1 122 ? -44.652 23.829 27.395 1.00 35.78 122 ASP A N 1
ATOM 975 C CA . ASP A 1 122 ? -45.342 25.127 27.273 1.00 35.78 122 ASP A CA 1
ATOM 976 C C . ASP A 1 122 ? -44.813 25.953 26.077 1.00 35.78 122 ASP A C 1
ATOM 978 O O . ASP A 1 122 ? -43.651 25.855 25.689 1.00 35.78 122 ASP A O 1
ATOM 982 N N . SER A 1 123 ? -45.701 26.737 25.461 1.00 40.94 123 SER A N 1
ATOM 983 C CA . SER A 1 123 ? -45.467 27.700 24.358 1.00 40.94 123 SER A CA 1
ATOM 984 C C . SER A 1 123 ? -45.526 29.152 24.898 1.00 40.94 123 SER A C 1
ATOM 986 O O . SER A 1 123 ? -45.786 29.335 26.082 1.00 40.94 123 SER A O 1
ATOM 988 N N . PRO A 1 124 ? -45.527 30.214 24.064 1.00 60.31 124 PRO A N 1
ATOM 989 C CA . PRO A 1 124 ? -44.552 30.625 23.044 1.00 60.31 124 PRO A CA 1
ATOM 990 C C . PRO A 1 124 ? -44.132 32.108 23.225 1.00 60.31 124 PRO A C 1
ATOM 992 O O . PRO A 1 124 ? -44.901 32.906 23.750 1.00 60.31 124 PRO A O 1
ATOM 995 N N . VAL A 1 125 ? -42.994 32.543 22.669 1.00 40.81 125 VAL A N 1
ATOM 996 C CA . VAL A 1 125 ? -42.802 33.957 22.267 1.00 40.81 125 VAL A CA 1
ATOM 997 C C . VAL A 1 125 ? -41.969 34.000 20.988 1.00 40.81 125 VAL A C 1
ATOM 999 O O . VAL A 1 125 ? -40.934 33.344 20.896 1.00 40.81 125 VAL A O 1
ATOM 1002 N N . GLY A 1 126 ? -42.471 34.722 19.986 1.00 40.38 126 GLY A N 1
ATOM 1003 C CA . GLY A 1 126 ? -41.931 34.740 18.631 1.00 40.38 126 GLY A CA 1
ATOM 1004 C C . GLY A 1 126 ? -40.927 35.848 18.326 1.00 40.38 126 GLY A C 1
ATOM 1005 O O . GLY A 1 126 ? -40.692 36.735 19.137 1.00 40.38 126 GLY A O 1
ATOM 1006 N N . ALA A 1 127 ? -40.386 35.770 17.111 1.00 38.94 127 ALA A N 1
ATOM 1007 C CA . ALA A 1 127 ? -40.102 36.865 16.182 1.00 38.94 127 ALA A CA 1
ATOM 1008 C C . ALA A 1 127 ? -39.373 36.277 14.955 1.00 38.94 127 ALA A C 1
ATOM 1010 O O . ALA A 1 127 ? -38.314 35.669 15.070 1.00 38.94 127 ALA A O 1
ATOM 1011 N N . GLU A 1 128 ? -39.994 36.454 13.794 1.00 40.53 128 GLU A N 1
ATOM 1012 C CA . GLU A 1 128 ? -39.454 36.385 12.422 1.00 40.53 128 GLU A CA 1
ATOM 1013 C C . GLU A 1 128 ? -38.354 37.471 12.183 1.00 40.53 128 GLU A C 1
ATOM 1015 O O . GLU A 1 128 ? -38.174 38.286 13.095 1.00 40.53 128 GLU A O 1
ATOM 1020 N N . PRO A 1 129 ? -37.698 37.643 10.994 1.00 55.53 129 PRO A N 1
ATOM 1021 C CA . PRO A 1 129 ? -37.894 36.977 9.682 1.00 55.53 129 PRO A CA 1
ATOM 1022 C C . PRO A 1 129 ? -36.603 36.709 8.828 1.00 55.53 129 PRO A C 1
ATOM 1024 O O . PRO A 1 129 ? -35.495 37.112 9.177 1.00 55.53 129 PRO A O 1
ATOM 1027 N N . PHE A 1 130 ? -36.827 36.169 7.613 1.00 39.94 130 PHE A N 1
ATOM 1028 C CA . PHE A 1 130 ? -35.979 36.160 6.388 1.00 39.94 130 PHE A CA 1
ATOM 1029 C C . PHE A 1 130 ? -34.766 35.194 6.394 1.00 39.94 130 PHE A C 1
ATOM 1031 O O . PHE A 1 130 ? -34.088 35.029 7.391 1.00 39.94 130 PHE A O 1
ATOM 1038 N N . SER A 1 131 ? -34.386 34.498 5.317 1.00 48.94 131 SER A N 1
ATOM 1039 C CA . SER A 1 131 ? -34.459 34.821 3.891 1.00 48.94 131 SER A CA 1
ATOM 1040 C C . SER A 1 131 ? -34.287 33.560 3.020 1.00 48.94 131 SER A C 1
ATOM 1042 O O . SER A 1 131 ? -33.684 32.569 3.423 1.00 48.94 131 SER A O 1
ATOM 1044 N N . SER A 1 132 ? -34.821 33.648 1.808 1.00 48.31 132 SER A N 1
ATOM 1045 C CA . SER A 1 132 ? -34.958 32.659 0.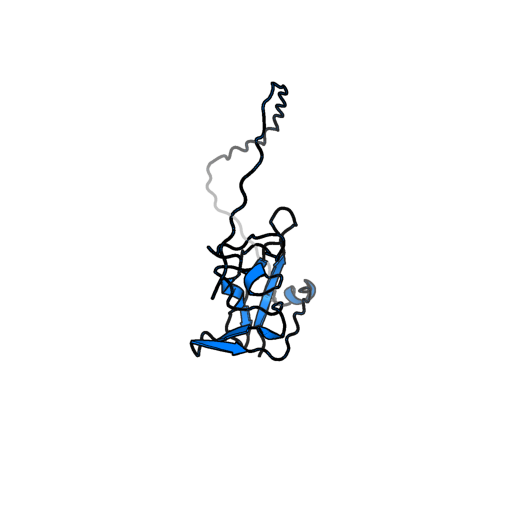737 1.00 48.31 132 SER A CA 1
ATOM 1046 C C . SER A 1 132 ? -33.661 32.047 0.188 1.00 48.31 132 SER A C 1
ATOM 1048 O O . SER A 1 132 ? -32.711 32.761 -0.130 1.00 48.31 132 SER A O 1
ATOM 1050 N N . ALA A 1 133 ? -33.704 30.741 -0.086 1.00 55.91 133 ALA A N 1
ATOM 1051 C CA . ALA A 1 133 ? -32.828 30.065 -1.043 1.00 55.91 133 ALA A CA 1
ATOM 1052 C C . ALA A 1 133 ? -33.286 30.311 -2.495 1.00 55.91 133 ALA A C 1
ATOM 1054 O O . ALA A 1 133 ? -34.484 30.477 -2.736 1.00 55.91 133 ALA A O 1
ATOM 1055 N N . PRO A 1 134 ? -32.373 30.191 -3.473 1.00 57.00 134 PRO A N 1
ATOM 1056 C CA . PRO A 1 134 ? -32.755 29.647 -4.766 1.00 57.00 134 PRO A CA 1
ATOM 1057 C C . PRO A 1 134 ? -32.022 28.338 -5.083 1.00 57.00 134 PRO A C 1
ATOM 1059 O O . PRO A 1 134 ? -30.800 28.221 -5.028 1.00 57.00 134 PRO A O 1
ATOM 1062 N N . THR A 1 135 ? -32.836 27.360 -5.466 1.00 47.69 135 THR A N 1
ATOM 1063 C CA . THR A 1 135 ? -32.492 26.159 -6.225 1.00 47.69 135 THR A CA 1
ATOM 1064 C C . THR A 1 135 ? -32.238 26.521 -7.693 1.00 47.69 135 THR A C 1
ATOM 1066 O O . THR A 1 135 ? -33.045 27.227 -8.292 1.00 47.69 135 THR A O 1
ATOM 1069 N N . ALA A 1 136 ? -31.182 25.975 -8.300 1.00 45.41 136 ALA A N 1
ATOM 1070 C CA . ALA A 1 136 ? -31.065 25.773 -9.752 1.00 45.41 136 ALA A CA 1
ATOM 1071 C C . ALA A 1 136 ? -30.097 24.592 -9.976 1.00 45.41 136 ALA A C 1
ATOM 1073 O O . ALA A 1 136 ? -28.935 24.676 -9.599 1.00 45.41 136 ALA A O 1
ATOM 1074 N N . THR A 1 137 ? -30.573 23.372 -10.227 1.00 44.41 137 THR A N 1
ATOM 1075 C CA . THR A 1 137 ? -31.049 22.771 -11.493 1.00 44.41 137 THR A CA 1
ATOM 1076 C C . THR A 1 137 ? -29.936 22.493 -12.511 1.00 44.41 137 THR A C 1
ATOM 1078 O O . THR A 1 137 ? -29.250 23.384 -12.997 1.00 44.41 137 THR A O 1
ATOM 1081 N N . ILE A 1 138 ? -29.820 21.202 -12.824 1.00 44.28 138 ILE A N 1
ATOM 1082 C CA . ILE A 1 138 ? -28.904 20.529 -13.751 1.00 44.28 138 ILE A CA 1
ATOM 1083 C C . ILE A 1 138 ? -29.231 20.883 -15.214 1.00 44.28 138 ILE A C 1
ATOM 1085 O O . ILE A 1 138 ? -30.396 20.862 -15.607 1.00 44.28 138 ILE A O 1
ATOM 1089 N N . SER A 1 139 ? -28.202 21.084 -16.044 1.00 40.94 139 SER A N 1
ATOM 1090 C CA . SER A 1 139 ? -28.277 21.035 -17.515 1.00 40.94 139 SER A CA 1
ATOM 1091 C C . SER A 1 139 ? -27.112 20.173 -18.013 1.00 40.94 139 SER A C 1
ATOM 1093 O O . SER A 1 139 ? -25.959 20.491 -17.750 1.00 40.94 139 SER A O 1
ATOM 1095 N N . LYS A 1 140 ? -27.381 18.915 -18.379 1.00 43.22 140 LYS A N 1
ATOM 1096 C CA . LYS A 1 140 ? -27.589 18.393 -19.746 1.00 43.22 140 LYS A CA 1
ATOM 1097 C C . LYS A 1 140 ? -26.342 18.449 -20.637 1.00 43.22 140 LYS A C 1
ATOM 1099 O O . LYS A 1 140 ? -25.878 19.507 -21.034 1.00 43.22 140 LYS A O 1
ATOM 1104 N N . TYR A 1 141 ? -25.890 17.234 -20.938 1.00 39.88 141 TYR A N 1
ATOM 1105 C CA . TYR A 1 141 ? -24.993 16.791 -21.996 1.00 39.88 141 TYR A CA 1
ATOM 1106 C C . TYR A 1 141 ? -25.040 17.629 -23.278 1.00 39.88 141 TYR A C 1
ATOM 1108 O O . TYR A 1 141 ? -26.123 17.878 -23.804 1.00 39.88 141 TYR A O 1
ATOM 1116 N N . GLU A 1 142 ? -23.865 17.878 -23.855 1.00 54.97 142 GLU A N 1
ATOM 1117 C CA . GLU A 1 142 ? -23.715 17.965 -25.306 1.00 54.97 142 GLU A CA 1
ATOM 1118 C C . GLU A 1 142 ? -22.646 16.985 -25.795 1.00 54.97 142 GLU A C 1
ATOM 1120 O O . GLU A 1 142 ? -21.551 16.857 -25.245 1.00 54.97 142 GLU A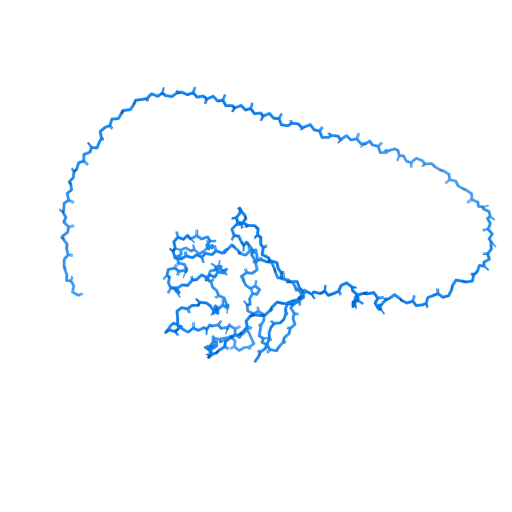 O 1
ATOM 1125 N N . THR A 1 143 ? -23.042 16.257 -26.833 1.00 42.22 143 THR A N 1
ATOM 1126 C CA . THR A 1 143 ? -22.247 15.378 -27.678 1.00 42.22 143 THR A CA 1
ATOM 1127 C C . THR A 1 143 ? -21.845 16.177 -28.909 1.00 42.22 143 THR A C 1
ATOM 1129 O O . THR A 1 143 ? -22.729 16.645 -29.621 1.00 42.22 143 THR A O 1
ATOM 1132 N N . THR A 1 144 ? -20.551 16.232 -29.226 1.00 47.69 144 THR A N 1
ATOM 1133 C CA . THR A 1 144 ? -20.095 16.642 -30.561 1.00 47.69 144 THR A CA 1
ATOM 1134 C C . THR A 1 144 ? -19.044 15.660 -31.062 1.00 47.69 144 THR A C 1
ATOM 1136 O O . THR A 1 144 ? -17.892 15.670 -30.637 1.00 47.69 144 THR A O 1
ATOM 1139 N N . LEU A 1 145 ? -19.478 14.788 -31.973 1.00 51.59 145 LEU A N 1
ATOM 1140 C CA . LEU A 1 145 ? -18.632 14.059 -32.913 1.00 51.59 145 LEU A CA 1
ATOM 1141 C C . LEU A 1 145 ? -18.355 14.975 -34.106 1.00 51.59 145 LEU A C 1
ATOM 1143 O O . LEU A 1 145 ? -19.307 15.467 -34.707 1.00 51.59 145 LEU A O 1
ATOM 1147 N N . LEU A 1 146 ? -17.093 15.112 -34.510 1.00 48.59 146 LEU A N 1
ATOM 1148 C CA . LEU A 1 146 ? -16.749 15.412 -35.899 1.00 48.59 146 LEU A CA 1
ATOM 1149 C C . LEU A 1 146 ? -15.554 14.563 -36.344 1.00 48.59 146 LEU A C 1
ATOM 1151 O O . LEU A 1 146 ? -14.491 14.542 -35.728 1.00 48.59 146 LEU A O 1
ATOM 1155 N N . THR A 1 147 ? -15.800 13.848 -37.434 1.00 38.66 147 THR A N 1
ATOM 1156 C CA . THR A 1 147 ? -14.914 12.973 -38.201 1.00 38.66 147 THR A CA 1
ATOM 1157 C C . THR A 1 147 ? -14.285 13.781 -39.345 1.00 38.66 147 THR A C 1
ATOM 1159 O O . THR A 1 147 ? -14.990 14.599 -39.920 1.00 38.66 147 THR A O 1
ATOM 1162 N N . THR A 1 148 ? -13.013 13.530 -39.696 1.00 40.69 148 THR A N 1
ATOM 1163 C CA . THR A 1 148 ? -12.512 13.047 -41.018 1.00 40.69 148 THR A CA 1
ATOM 1164 C C . THR A 1 148 ? -11.072 13.488 -41.345 1.00 40.69 148 THR A C 1
ATOM 1166 O O . THR A 1 148 ? -10.807 14.668 -41.526 1.00 40.69 148 THR A O 1
ATOM 1169 N N . LEU A 1 149 ? -10.201 12.470 -41.475 1.00 41.34 149 LEU A N 1
ATOM 1170 C CA . LEU A 1 149 ? -9.253 12.149 -42.567 1.00 41.34 149 LEU A CA 1
ATOM 1171 C C . LEU A 1 149 ? -8.348 13.243 -43.177 1.00 41.34 149 LEU A C 1
ATOM 1173 O O . LEU A 1 149 ? -8.845 14.150 -43.828 1.00 41.34 149 LEU A O 1
ATOM 1177 N N . SER A 1 150 ? -7.025 12.993 -43.191 1.00 37.19 150 SER A N 1
ATOM 1178 C CA . SER A 1 150 ? -6.266 12.776 -44.446 1.00 37.19 150 SER A CA 1
ATOM 1179 C C . SER A 1 150 ? -4.795 12.357 -44.225 1.00 37.19 150 SER A C 1
ATOM 1181 O O . SER A 1 150 ? -4.024 13.057 -43.582 1.00 37.19 150 SER A O 1
ATOM 1183 N N . SER A 1 151 ? -4.441 11.228 -44.855 1.00 42.75 151 SER A N 1
ATOM 1184 C CA . SER A 1 151 ? -3.190 10.888 -45.570 1.00 42.75 151 SER A CA 1
ATOM 1185 C C . SER A 1 151 ? -1.793 11.043 -44.928 1.00 42.75 151 SER A C 1
ATOM 1187 O O . SER A 1 151 ? -1.234 12.131 -44.892 1.00 42.75 151 SER A O 1
ATOM 1189 N N . GLY A 1 152 ? -1.159 9.887 -44.678 1.00 36.22 152 GLY A N 1
ATOM 1190 C CA . GLY A 1 152 ? 0.019 9.423 -45.437 1.00 36.22 152 GLY A CA 1
ATOM 1191 C C . GLY A 1 152 ? 1.409 9.978 -45.090 1.00 36.22 152 GLY A C 1
ATOM 1192 O O . GLY A 1 152 ? 1.703 11.127 -45.380 1.00 36.22 152 GLY A O 1
ATOM 1193 N N . SER A 1 153 ? 2.324 9.106 -44.645 1.00 40.69 153 SER A N 1
ATOM 1194 C CA . SER A 1 153 ? 3.472 8.642 -45.456 1.00 40.69 153 SER A CA 1
ATOM 1195 C C . SER A 1 153 ? 4.596 8.024 -44.603 1.00 40.69 153 SER A C 1
ATOM 1197 O O . SER A 1 153 ? 5.049 8.616 -43.632 1.00 40.69 153 SER A O 1
ATOM 1199 N N . ALA A 1 154 ? 5.046 6.855 -45.069 1.00 42.72 154 ALA A N 1
ATOM 1200 C CA . ALA A 1 154 ? 6.399 6.293 -45.031 1.00 42.72 154 ALA A CA 1
ATOM 1201 C C . ALA A 1 154 ? 7.130 6.051 -43.692 1.00 42.72 154 ALA A C 1
ATOM 1203 O O . ALA A 1 154 ? 7.643 6.949 -43.032 1.00 42.72 154 ALA A O 1
ATOM 1204 N N . ALA A 1 155 ? 7.335 4.757 -43.427 1.00 47.97 155 ALA A N 1
ATOM 1205 C CA . ALA A 1 155 ? 8.504 4.233 -42.728 1.00 47.97 155 ALA A CA 1
ATOM 1206 C C . ALA A 1 155 ? 9.813 4.557 -43.478 1.00 47.97 155 ALA A C 1
ATOM 1208 O O . ALA A 1 155 ? 9.810 4.695 -44.706 1.00 47.97 155 ALA A O 1
ATOM 1209 N N . PRO A 1 156 ? 10.949 4.510 -42.769 1.00 48.97 156 PRO A N 1
ATOM 1210 C CA . PRO A 1 156 ? 12.029 3.669 -43.266 1.00 48.97 156 PRO A CA 1
ATOM 1211 C C . PRO A 1 156 ? 12.536 2.682 -42.211 1.00 48.97 156 PRO A C 1
ATOM 1213 O O . PRO A 1 156 ? 12.472 2.899 -41.003 1.00 48.97 156 PRO A O 1
ATOM 1216 N N . ALA A 1 157 ? 13.034 1.569 -42.734 1.00 41.25 157 ALA A N 1
ATOM 1217 C CA . ALA A 1 157 ? 13.747 0.528 -42.025 1.00 41.25 157 ALA A CA 1
ATOM 1218 C C . ALA A 1 157 ? 15.215 0.910 -41.753 1.00 41.25 157 ALA A C 1
ATOM 1220 O O . ALA A 1 157 ? 15.790 1.758 -42.433 1.00 41.25 157 ALA A O 1
ATOM 1221 N N . SER A 1 158 ? 15.816 0.119 -40.858 1.00 43.72 158 SER A N 1
ATOM 1222 C CA . SER A 1 158 ? 17.246 -0.181 -40.676 1.00 43.72 158 SER A CA 1
ATOM 1223 C C . SER A 1 158 ? 18.128 0.816 -39.911 1.00 43.72 158 SER A C 1
ATOM 1225 O O . SER A 1 158 ? 18.438 1.895 -40.395 1.00 43.72 158 SER A O 1
ATOM 1227 N N . SER A 1 159 ? 18.645 0.360 -38.764 1.00 45.19 159 SER A N 1
ATOM 1228 C CA . SER A 1 159 ? 20.074 0.027 -38.640 1.00 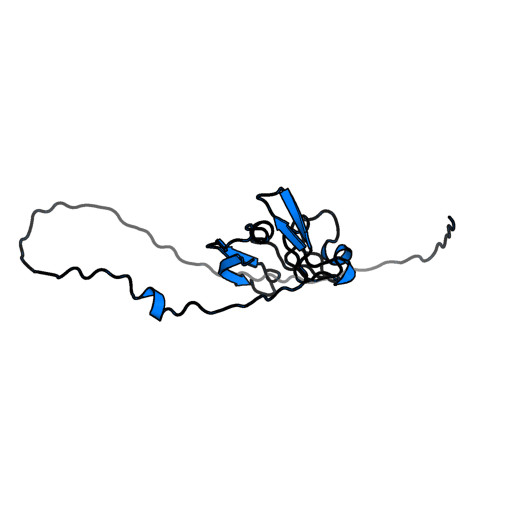45.19 159 SER A CA 1
ATOM 1229 C C . SER A 1 159 ? 20.344 -0.797 -37.373 1.00 45.19 159 SER A C 1
ATOM 1231 O O . SER A 1 159 ? 20.040 -0.365 -36.262 1.00 45.19 159 SER A O 1
ATOM 1233 N N . GLU A 1 160 ? 20.925 -1.980 -37.567 1.00 43.84 160 GLU A N 1
ATOM 1234 C CA . GLU A 1 160 ? 21.613 -2.774 -36.549 1.00 43.84 160 GLU A CA 1
ATOM 1235 C C . GLU A 1 160 ? 22.857 -2.050 -36.010 1.00 43.84 160 GLU A C 1
ATOM 1237 O O . GLU A 1 160 ? 23.615 -1.465 -36.780 1.00 43.84 160 GLU A O 1
ATOM 1242 N N . SER A 1 161 ? 23.099 -2.188 -34.706 1.00 48.56 161 SER A N 1
ATOM 1243 C CA . SER A 1 161 ? 24.417 -2.256 -34.045 1.00 48.56 161 SER A CA 1
ATOM 1244 C C . SER A 1 161 ? 24.119 -2.456 -32.549 1.00 48.56 161 SER A C 1
ATOM 1246 O O . SER A 1 161 ? 23.489 -1.600 -31.943 1.00 48.56 161 SER A O 1
ATOM 1248 N N . GLY A 1 162 ? 24.397 -3.578 -31.887 1.00 39.09 162 GLY A N 1
ATOM 1249 C CA . GLY A 1 162 ? 25.639 -4.334 -31.933 1.00 39.09 162 GLY A CA 1
ATOM 1250 C C . GLY A 1 162 ? 26.659 -3.677 -31.005 1.00 39.09 162 GLY A C 1
ATOM 1251 O O . GLY A 1 162 ? 27.511 -2.946 -31.489 1.00 39.09 162 GLY A O 1
ATOM 1252 N N . TYR A 1 163 ? 26.575 -3.925 -29.693 1.00 43.81 163 TYR A N 1
ATOM 1253 C CA . TYR A 1 163 ? 27.729 -3.816 -28.797 1.00 43.81 163 TYR A CA 1
ATOM 1254 C C . TYR A 1 163 ? 27.638 -4.850 -27.671 1.00 43.81 163 TYR A C 1
ATOM 1256 O O . TYR A 1 163 ? 26.588 -5.051 -27.064 1.00 43.81 163 TYR A O 1
ATOM 1264 N N . ALA A 1 164 ? 28.758 -5.535 -27.471 1.00 47.03 164 ALA A N 1
ATOM 1265 C CA . ALA A 1 164 ? 28.973 -6.686 -26.613 1.00 47.03 164 ALA A CA 1
ATOM 1266 C C . ALA A 1 164 ? 29.973 -6.350 -25.494 1.00 47.03 164 ALA A C 1
ATOM 1268 O O . ALA A 1 164 ? 30.819 -5.482 -25.694 1.00 47.03 164 ALA A O 1
ATOM 1269 N N . GLY A 1 165 ? 29.923 -7.132 -24.406 1.00 44.06 165 GLY A N 1
ATOM 1270 C CA . GLY A 1 165 ? 30.976 -7.289 -23.382 1.00 44.06 165 GLY A CA 1
ATOM 1271 C C . GLY A 1 165 ? 31.095 -6.116 -22.400 1.00 44.06 165 GLY A C 1
ATOM 1272 O O . GLY A 1 165 ? 30.982 -4.967 -22.800 1.00 44.06 165 GLY A O 1
ATOM 1273 N N . VAL A 1 166 ? 31.333 -6.301 -21.101 1.00 49.16 166 VAL A N 1
ATOM 1274 C CA . VAL A 1 166 ? 31.857 -7.424 -20.300 1.00 49.16 166 VAL A CA 1
ATOM 1275 C C . VAL A 1 166 ? 31.216 -7.336 -18.915 1.00 49.16 166 VAL A C 1
ATOM 1277 O O . VAL A 1 166 ? 30.992 -6.188 -18.469 1.00 49.16 166 VAL A O 1
#

InterPro domains:
  IPR002181 Fibrinogen, alpha/beta/gamma chain, C-terminal globular domain [PF00147] (2-97)
  IPR002181 Fibrinogen, alpha/beta/gamma chain, C-terminal globular domain [PS51406] (1-104)
  IPR002181 Fibrinogen, alpha/beta/gamma chain, C-terminal globular domain [SM00186] (1-103)
  IPR014716 Fibrinogen, alpha/beta/gamma chain, C-terminal globular, subdomain 1 [G3DSA:3.90.215.10] (1-104)
  IPR020837 Fibrinogen, conserved site [PS00514] (62-74)
  IPR036056 Fibrinogen-like, C-terminal [SSF56496] (1-102)
  IPR050373 Fibrinogen C-terminal domain-containing protein [PTHR19143] (2-101)